Protein AF-A0A5P9HN12-F1 (afdb_monomer_lite)

Secondary structure (DSSP, 8-state):
-PPPPPPP-----S----S---SS-----SS--------------SS----SSS----S---------S-S---------

pLDDT: mean 85.8, std 11.89, range [50.72, 96.19]

Structure (mmCIF, N/CA/C/O backbone):
data_AF-A0A5P9HN12-F1
#
_entry.id   AF-A0A5P9HN12-F1
#
loop_
_atom_site.group_PDB
_atom_site.id
_atom_site.type_symbol
_atom_site.label_atom_id
_atom_site.label_alt_id
_atom_site.label_comp_id
_atom_site.label_asym_id
_atom_site.label_entity_id
_atom_site.label_seq_id
_atom_site.pdbx_PDB_ins_code
_atom_site.Cartn_x
_atom_site.Cartn_y
_atom_site.Cartn_z
_atom_site.occupancy
_atom_site.B_iso_or_equiv
_atom_site.auth_seq_id
_atom_site.auth_comp_id
_atom_site.auth_asym_id
_atom_site.auth_atom_id
_atom_site.pdbx_PDB_model_num
ATOM 1 N N . MET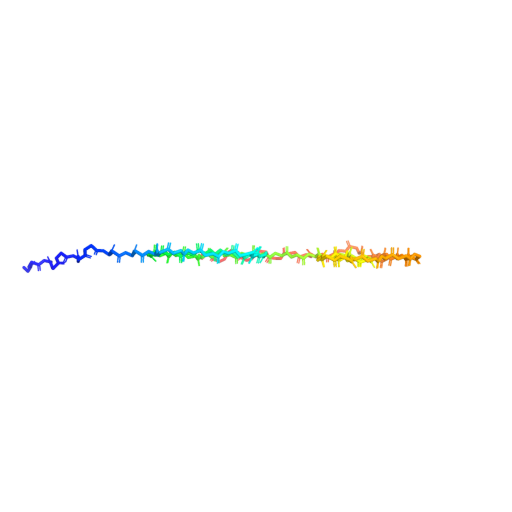 A 1 1 ? -14.341 6.318 49.668 1.00 50.72 1 MET A N 1
ATOM 2 C CA . MET A 1 1 ? -14.914 6.581 48.326 1.00 50.72 1 MET A CA 1
ATOM 3 C C . MET A 1 1 ? -14.811 5.297 47.510 1.00 50.72 1 MET A C 1
ATOM 5 O O . MET A 1 1 ? -13.704 4.803 47.342 1.00 50.72 1 MET A O 1
ATOM 9 N N . LYS A 1 2 ? -15.930 4.688 47.096 1.00 52.53 2 LYS A N 1
ATOM 10 C CA . LYS A 1 2 ? -15.915 3.446 46.302 1.00 52.53 2 LYS A CA 1
ATOM 11 C C . LYS A 1 2 ? -15.644 3.809 44.837 1.00 52.53 2 LYS A C 1
ATOM 13 O O . LYS A 1 2 ? -16.417 4.567 44.260 1.00 52.53 2 LYS A O 1
ATOM 18 N N . LYS A 1 3 ? -14.548 3.312 44.251 1.00 59.97 3 LYS A N 1
ATOM 19 C CA . LYS A 1 3 ? -14.297 3.432 42.806 1.00 59.97 3 LYS A CA 1
ATOM 20 C C . LYS A 1 3 ? -15.423 2.695 42.074 1.00 59.97 3 LYS A C 1
ATOM 22 O O . LYS A 1 3 ? -15.670 1.526 42.359 1.00 59.97 3 LYS A O 1
ATOM 27 N N . LYS A 1 4 ? -16.130 3.384 41.176 1.00 60.22 4 LYS A N 1
ATOM 28 C CA . LYS A 1 4 ? -17.109 2.768 40.272 1.00 60.22 4 LYS A CA 1
ATOM 29 C C . LYS A 1 4 ? -16.354 1.739 39.423 1.00 60.22 4 LYS A C 1
ATOM 31 O O . LYS A 1 4 ? -15.392 2.111 38.756 1.00 60.22 4 LYS A O 1
ATOM 36 N N . ALA A 1 5 ? -16.735 0.465 39.508 1.00 65.38 5 ALA A N 1
ATOM 37 C CA . ALA A 1 5 ? -16.186 -0.569 38.638 1.00 65.38 5 ALA A CA 1
ATOM 38 C C . ALA A 1 5 ? -16.511 -0.191 37.187 1.00 65.38 5 ALA A C 1
ATOM 40 O O . ALA A 1 5 ? -17.662 0.136 36.884 1.00 65.38 5 ALA A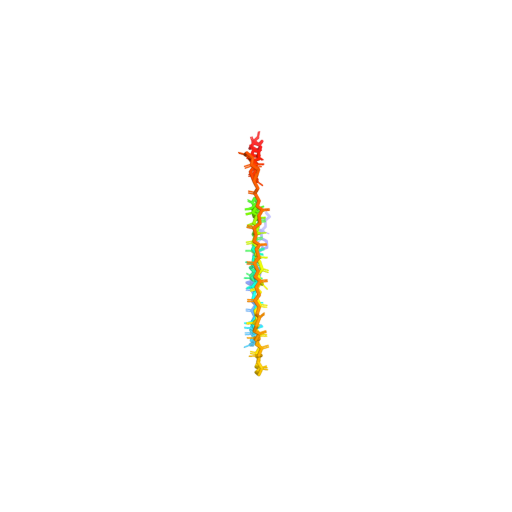 O 1
ATOM 41 N N . ALA A 1 6 ? -15.498 -0.161 36.323 1.00 66.81 6 ALA A N 1
ATOM 42 C CA . ALA A 1 6 ? -15.708 0.057 34.901 1.00 66.81 6 ALA A CA 1
ATOM 43 C C . ALA A 1 6 ? -16.599 -1.074 34.371 1.00 66.81 6 ALA A C 1
ATOM 45 O O . ALA A 1 6 ? -16.343 -2.248 34.643 1.00 66.81 6 ALA A O 1
ATOM 46 N N . SER A 1 7 ? -17.676 -0.720 33.672 1.00 67.44 7 SER A N 1
ATOM 47 C CA . SER A 1 7 ? -18.494 -1.692 32.950 1.00 67.44 7 SER A CA 1
ATOM 48 C C . SER A 1 7 ? -17.616 -2.429 31.933 1.00 67.44 7 SER A C 1
ATOM 50 O O . SER A 1 7 ? -16.809 -1.759 31.282 1.00 67.44 7 SER A O 1
ATOM 52 N N . PRO A 1 8 ? -17.750 -3.758 31.768 1.00 75.25 8 PRO A N 1
ATOM 53 C CA . PRO A 1 8 ? -16.979 -4.484 30.768 1.00 75.25 8 PRO A CA 1
ATOM 54 C C . PRO A 1 8 ? -17.274 -3.894 29.386 1.00 75.25 8 PRO A C 1
ATOM 56 O O . PRO A 1 8 ? -18.432 -3.773 28.984 1.00 75.25 8 PRO A O 1
ATOM 59 N N . ILE A 1 9 ? -16.225 -3.466 28.687 1.00 71.31 9 ILE A N 1
ATOM 60 C CA . ILE A 1 9 ? -16.330 -2.980 27.314 1.00 71.31 9 ILE A CA 1
ATOM 61 C C . ILE A 1 9 ? -16.668 -4.196 26.446 1.00 71.31 9 ILE A C 1
ATOM 63 O O . ILE A 1 9 ? -15.843 -5.088 26.270 1.00 71.31 9 ILE A O 1
ATOM 67 N N . HIS A 1 10 ? -17.899 -4.252 25.940 1.00 74.31 10 HIS A N 1
ATOM 68 C CA . HIS A 1 10 ? -18.356 -5.285 25.015 1.00 74.31 10 HIS A CA 1
ATOM 69 C C . HIS A 1 10 ? -18.401 -4.705 23.603 1.00 74.31 10 HIS A C 1
ATOM 71 O O . HIS A 1 10 ? -19.297 -3.929 23.276 1.00 74.31 10 HIS A O 1
ATOM 77 N N . ILE A 1 11 ? -17.437 -5.091 22.769 1.00 76.44 11 ILE A N 1
ATOM 78 C CA . ILE A 1 11 ? -17.434 -4.779 21.339 1.00 76.44 11 ILE A CA 1
ATOM 79 C C . ILE A 1 11 ? -17.762 -6.077 20.602 1.00 76.44 11 ILE A C 1
ATOM 81 O O . ILE A 1 11 ? -16.932 -6.980 20.538 1.00 76.44 11 ILE A O 1
ATOM 85 N N . LEU A 1 12 ? -18.987 -6.186 20.082 1.00 83.94 12 LEU A N 1
ATOM 86 C CA . LEU A 1 12 ? -19.380 -7.264 19.178 1.00 83.94 12 LEU A CA 1
ATOM 87 C C . LEU A 1 12 ? -19.380 -6.713 17.759 1.00 83.94 12 LEU A C 1
ATOM 89 O O . LEU A 1 12 ? -20.098 -5.762 17.456 1.00 83.94 12 LEU A O 1
ATOM 93 N N . LEU A 1 13 ? -18.566 -7.319 16.907 1.00 84.19 13 LEU A N 1
ATOM 94 C CA . LEU A 1 13 ? -18.520 -7.014 15.487 1.00 84.19 13 LEU A CA 1
ATOM 95 C C . LEU A 1 13 ? -19.037 -8.241 14.755 1.00 84.19 13 LEU A C 1
ATOM 97 O O . LEU A 1 13 ? -18.505 -9.331 14.942 1.00 84.19 13 LEU A O 1
ATOM 101 N N . ASP A 1 14 ? -20.072 -8.050 13.947 1.00 90.00 14 ASP A N 1
ATOM 102 C CA . ASP A 1 14 ? -20.618 -9.102 13.088 1.00 90.00 14 ASP A CA 1
ATOM 103 C C . ASP A 1 14 ? -19.603 -9.485 11.995 1.00 90.00 14 ASP A C 1
ATOM 105 O O . ASP A 1 14 ? -19.281 -10.654 11.795 1.00 90.00 14 ASP A O 1
ATOM 109 N N . LYS A 1 15 ? -18.987 -8.481 11.356 1.00 91.69 15 LYS A N 1
ATOM 110 C CA . LYS A 1 15 ? -17.892 -8.672 10.399 1.00 91.69 15 LYS A CA 1
ATOM 111 C C . LYS A 1 15 ? -16.991 -7.438 10.348 1.00 91.69 15 LYS A C 1
ATOM 113 O O . LYS A 1 15 ? -17.481 -6.313 10.302 1.00 91.69 15 LYS A O 1
ATOM 118 N N . ILE A 1 16 ? -15.677 -7.653 10.289 1.00 91.38 16 ILE A N 1
ATOM 119 C CA . ILE A 1 16 ? -14.730 -6.676 9.737 1.00 91.38 16 ILE A CA 1
ATOM 120 C C . ILE A 1 16 ? -14.218 -7.270 8.428 1.00 91.38 16 ILE A C 1
ATOM 122 O O . ILE A 1 16 ? -13.479 -8.252 8.441 1.00 91.38 16 ILE A O 1
ATOM 126 N N . GLU A 1 17 ? -14.633 -6.705 7.298 1.00 95.00 17 GLU A N 1
ATOM 127 C CA . GLU A 1 17 ? -14.145 -7.117 5.983 1.00 95.00 17 GLU A CA 1
ATOM 128 C C . GLU A 1 17 ? -13.147 -6.104 5.448 1.00 95.00 17 GLU A C 1
ATOM 130 O O . GLU A 1 17 ? -13.419 -4.906 5.391 1.00 95.00 17 GLU A O 1
ATOM 135 N N . VAL A 1 18 ? -11.978 -6.601 5.061 1.00 94.38 18 VAL A N 1
ATOM 136 C CA . VAL A 1 18 ? -10.843 -5.779 4.661 1.00 94.38 18 VAL A CA 1
ATOM 137 C C . VAL A 1 18 ? -10.316 -6.360 3.374 1.00 94.38 18 VAL A C 1
ATOM 139 O O . VAL A 1 18 ? -9.652 -7.391 3.373 1.00 94.38 18 VAL A O 1
ATOM 142 N N . MET A 1 19 ? -10.641 -5.709 2.268 1.00 93.88 19 MET A N 1
ATOM 143 C CA . MET A 1 19 ? -10.229 -6.192 0.955 1.00 93.88 19 MET A CA 1
ATOM 144 C C . MET A 1 19 ? -8.781 -5.819 0.650 1.00 93.88 19 MET A C 1
ATOM 146 O O . MET A 1 19 ? -8.076 -6.562 -0.024 1.00 93.88 19 MET A O 1
ATOM 150 N N . THR A 1 20 ? -8.311 -4.671 1.143 1.00 91.94 20 THR A N 1
ATOM 151 C CA . THR A 1 20 ? -6.919 -4.247 0.985 1.00 91.94 20 THR A CA 1
ATOM 152 C C . THR A 1 20 ? -6.535 -3.251 2.075 1.00 91.94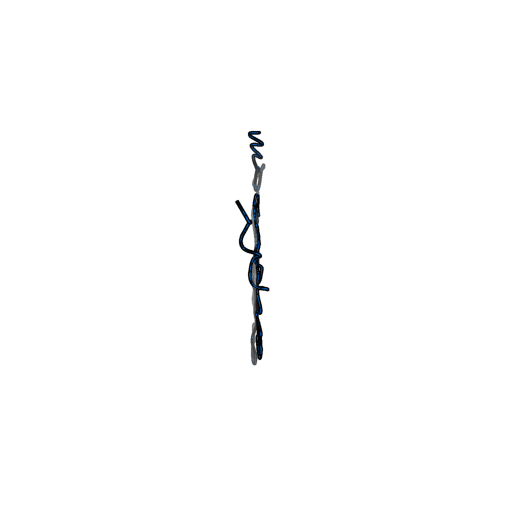 20 THR A C 1
ATOM 154 O O . THR A 1 20 ? -7.289 -2.333 2.386 1.00 91.94 20 THR A O 1
ATOM 157 N N . ILE A 1 21 ? -5.331 -3.414 2.616 1.00 93.94 21 ILE A N 1
ATOM 158 C CA . ILE A 1 21 ? -4.594 -2.398 3.369 1.00 93.94 21 ILE A CA 1
ATOM 159 C C . ILE A 1 21 ? -3.180 -2.356 2.798 1.00 93.94 21 ILE A C 1
ATOM 161 O O . ILE A 1 21 ? -2.645 -3.390 2.399 1.00 93.94 21 ILE A O 1
ATOM 165 N N . MET A 1 22 ? -2.579 -1.176 2.719 1.00 91.75 22 MET A N 1
ATOM 166 C CA . MET A 1 22 ? -1.223 -1.013 2.199 1.00 91.75 22 MET A CA 1
ATOM 167 C C . MET A 1 22 ? -0.498 0.067 2.980 1.00 91.75 22 MET A C 1
ATOM 169 O O . MET A 1 22 ? -1.124 1.043 3.377 1.00 91.75 22 MET A O 1
ATOM 173 N N . ASN A 1 23 ? 0.816 -0.123 3.118 1.00 92.19 23 ASN A N 1
ATOM 174 C CA . ASN A 1 23 ? 1.814 0.803 3.651 1.00 92.19 23 ASN A CA 1
ATOM 175 C C . ASN A 1 23 ? 1.419 1.537 4.939 1.00 92.19 23 ASN A C 1
ATOM 177 O O . ASN A 1 23 ? 0.607 2.455 4.922 1.00 92.19 23 ASN A O 1
ATOM 181 N N . ASN A 1 24 ? 2.104 1.230 6.048 1.00 92.75 24 ASN A N 1
ATOM 182 C CA . ASN A 1 24 ? 1.918 1.953 7.313 1.00 92.75 24 ASN A CA 1
ATOM 183 C C . ASN A 1 24 ? 0.434 2.011 7.728 1.00 92.75 24 ASN A C 1
ATOM 185 O O . ASN A 1 24 ? -0.111 3.074 8.026 1.00 92.75 24 ASN A O 1
ATOM 189 N N . SER A 1 25 ? -0.221 0.853 7.692 1.00 94.31 25 SER A N 1
ATOM 190 C CA . SER A 1 25 ? -1.659 0.693 7.895 1.00 94.31 25 SER A CA 1
ATOM 191 C C . SER A 1 25 ? -1.941 -0.338 8.982 1.00 94.31 25 SER A C 1
ATOM 193 O O . SER A 1 25 ? -1.190 -1.299 9.141 1.00 94.31 25 SER A O 1
ATOM 195 N N . GLY A 1 26 ? -3.062 -0.200 9.680 1.00 93.19 26 GLY A N 1
ATOM 196 C CA . GLY A 1 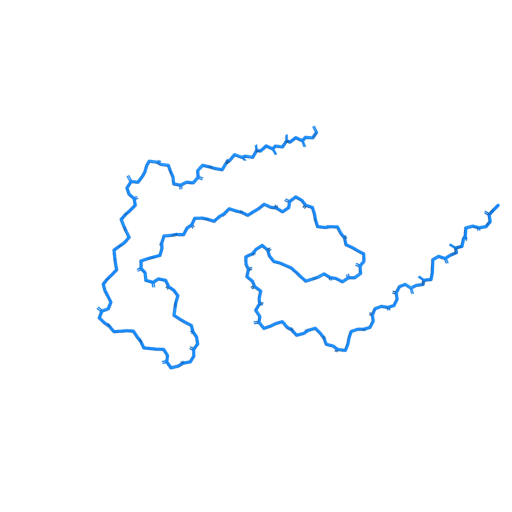26 ? -3.540 -1.208 10.617 1.00 93.19 26 GLY A CA 1
ATOM 197 C C . GLY A 1 26 ? -5.008 -0.993 10.954 1.00 93.19 26 GLY A C 1
ATOM 198 O O . GLY A 1 26 ? -5.560 0.077 10.700 1.00 93.19 26 GLY A O 1
ATOM 199 N N . ILE A 1 27 ? -5.635 -2.029 11.500 1.00 93.44 27 ILE A N 1
ATOM 200 C CA . ILE A 1 27 ? -7.044 -2.026 11.892 1.00 93.44 27 ILE A CA 1
ATOM 201 C C . ILE A 1 27 ? -7.092 -2.389 13.363 1.00 93.44 27 ILE A C 1
ATOM 203 O O . ILE A 1 27 ? -6.577 -3.430 13.767 1.00 93.44 27 ILE A O 1
ATOM 207 N N . PHE A 1 28 ? -7.674 -1.503 14.162 1.00 91.62 28 PHE A N 1
ATOM 208 C CA . PHE A 1 28 ? -7.589 -1.562 15.614 1.00 91.62 28 PHE A CA 1
ATOM 209 C C . PHE A 1 28 ? -8.974 -1.390 16.231 1.00 91.62 28 PHE A C 1
ATOM 211 O O . PHE A 1 28 ? -9.771 -0.577 15.767 1.00 91.62 28 PHE A O 1
ATOM 218 N N . THR A 1 29 ? -9.254 -2.167 17.275 1.00 88.69 29 THR A N 1
ATOM 219 C CA . THR A 1 29 ? -10.516 -2.154 18.026 1.00 88.69 29 THR A CA 1
ATOM 220 C C . THR A 1 29 ? -10.233 -2.305 19.520 1.00 88.69 29 THR A C 1
ATOM 222 O O . THR A 1 29 ? -9.229 -2.910 19.898 1.00 88.69 29 THR A O 1
ATOM 225 N N . GLY A 1 30 ? -11.083 -1.728 20.371 1.00 85.81 30 GLY A N 1
ATOM 226 C CA . GLY A 1 30 ? -10.852 -1.611 21.814 1.00 85.81 30 GLY A CA 1
ATOM 227 C C . GLY A 1 30 ? -9.935 -0.443 22.191 1.00 85.81 30 GLY A C 1
ATOM 228 O O . GLY A 1 30 ? -9.740 0.491 21.410 1.00 85.81 30 GLY A O 1
ATOM 229 N N . ASP A 1 31 ? -9.360 -0.502 23.388 1.00 87.12 31 ASP A N 1
ATOM 230 C CA . ASP A 1 31 ? -8.397 0.492 23.864 1.00 87.12 31 ASP A CA 1
ATOM 231 C C . ASP A 1 31 ? -7.036 0.261 23.204 1.00 87.12 31 ASP A C 1
ATOM 233 O O . ASP A 1 31 ? -6.417 -0.789 23.378 1.00 87.12 31 ASP A O 1
ATOM 237 N N . ASN A 1 32 ? -6.564 1.241 22.433 1.00 89.38 32 ASN A N 1
ATOM 238 C CA . ASN A 1 32 ? -5.313 1.130 21.693 1.00 89.38 32 ASN A CA 1
ATOM 239 C C . ASN A 1 32 ? -4.475 2.410 21.788 1.00 89.38 32 ASN A C 1
ATOM 241 O O . ASN A 1 32 ? -5.007 3.516 21.857 1.00 89.38 32 ASN A O 1
ATOM 245 N N . LEU A 1 33 ? -3.153 2.242 21.725 1.00 93.62 33 LEU A N 1
ATOM 246 C CA . LEU A 1 33 ? -2.181 3.317 21.552 1.00 93.62 33 LEU A CA 1
ATOM 247 C C . LEU A 1 33 ? -1.235 2.946 20.408 1.00 93.62 33 LEU A C 1
ATOM 249 O O . LEU A 1 33 ? -0.417 2.037 20.543 1.00 93.62 33 LEU A O 1
ATOM 253 N N . GLN A 1 34 ? -1.318 3.671 19.296 1.00 91.31 34 GLN A N 1
ATOM 254 C CA . GLN A 1 34 ? -0.390 3.567 18.173 1.00 91.31 34 GLN A CA 1
ATOM 255 C C . GLN A 1 34 ? 0.509 4.797 18.185 1.00 91.31 34 GLN A C 1
ATOM 257 O O . GLN A 1 34 ? 0.105 5.886 17.788 1.00 91.31 34 GLN A O 1
ATOM 262 N N . ALA A 1 35 ? 1.733 4.633 18.671 1.00 89.81 35 ALA A N 1
ATOM 263 C CA . ALA A 1 35 ? 2.701 5.716 18.749 1.00 89.81 35 ALA A CA 1
ATOM 264 C C . ALA A 1 35 ? 3.962 5.373 17.954 1.00 89.81 35 ALA A C 1
ATOM 266 O O . ALA A 1 35 ? 4.290 4.205 17.750 1.00 89.81 35 ALA A O 1
ATOM 267 N N . ASN A 1 36 ? 4.687 6.414 17.544 1.00 88.00 36 ASN A N 1
ATOM 268 C CA . ASN A 1 36 ? 6.015 6.324 16.930 1.00 88.00 36 ASN A CA 1
ATOM 269 C C . ASN A 1 36 ? 6.077 5.568 15.592 1.00 88.00 36 ASN A C 1
ATOM 271 O O . ASN A 1 36 ? 7.128 5.037 15.234 1.00 88.00 36 ASN A O 1
ATOM 275 N N . TRP A 1 37 ? 4.984 5.550 14.825 1.00 90.50 37 TRP A N 1
ATOM 276 C CA . TRP A 1 37 ? 5.005 5.015 13.464 1.00 90.50 37 TRP A CA 1
ATOM 277 C C . TRP A 1 37 ? 5.872 5.904 12.578 1.00 90.50 37 TRP A C 1
ATOM 279 O O . TRP A 1 37 ? 5.680 7.118 12.504 1.00 90.50 37 TRP A O 1
ATOM 289 N N . ARG A 1 38 ? 6.847 5.292 11.911 1.00 87.94 38 ARG A N 1
ATOM 290 C CA . ARG A 1 38 ? 7.706 5.947 10.929 1.00 87.94 38 ARG A CA 1
ATOM 291 C C . ARG A 1 38 ? 7.875 4.994 9.765 1.00 87.94 38 ARG A C 1
ATOM 293 O O . ARG A 1 38 ? 8.356 3.882 9.953 1.00 87.94 38 ARG A O 1
ATOM 300 N N . THR A 1 39 ? 7.503 5.451 8.580 1.00 90.56 39 THR A N 1
ATOM 301 C CA . THR A 1 39 ? 7.724 4.715 7.340 1.00 90.56 39 THR A CA 1
ATOM 302 C C . THR A 1 39 ? 8.389 5.655 6.355 1.00 90.56 39 THR A C 1
ATOM 304 O O . THR A 1 39 ? 7.974 6.800 6.202 1.00 90.56 39 THR A O 1
ATOM 307 N N . TYR A 1 40 ? 9.431 5.163 5.703 1.00 90.94 40 TYR A N 1
ATOM 308 C CA . TYR A 1 40 ? 10.119 5.848 4.624 1.00 90.94 40 TYR A CA 1
ATOM 309 C C . TYR A 1 40 ? 10.132 4.893 3.450 1.00 90.94 40 TYR A C 1
ATOM 311 O O . TYR A 1 40 ? 10.467 3.720 3.610 1.00 90.94 40 TYR A O 1
ATOM 319 N N . GLN A 1 41 ? 9.744 5.384 2.285 1.00 92.25 41 GLN A N 1
ATOM 320 C CA . GLN A 1 41 ? 9.734 4.586 1.079 1.00 92.25 41 GLN A CA 1
ATOM 321 C C . GLN A 1 41 ? 10.321 5.428 -0.035 1.00 92.25 41 GLN A C 1
ATOM 323 O O . GLN A 1 41 ? 9.831 6.519 -0.322 1.00 92.25 41 GLN A O 1
ATOM 328 N N . LYS A 1 42 ? 11.340 4.879 -0.683 1.00 91.19 42 LYS A N 1
ATOM 329 C CA . LYS A 1 42 ? 11.731 5.304 -2.012 1.00 91.19 42 LYS A CA 1
ATOM 330 C C . LYS A 1 42 ? 11.329 4.227 -2.999 1.00 91.19 42 LYS A C 1
ATOM 332 O O . LYS A 1 42 ? 11.367 3.036 -2.693 1.00 91.19 42 LYS A O 1
ATOM 337 N N . THR A 1 43 ? 10.874 4.642 -4.169 1.00 92.44 43 THR A N 1
ATOM 338 C CA . THR A 1 43 ? 10.409 3.727 -5.200 1.00 92.44 43 THR A CA 1
ATOM 339 C C . THR A 1 43 ? 10.828 4.251 -6.554 1.00 92.44 43 THR A C 1
ATOM 341 O O . THR A 1 43 ? 10.434 5.344 -6.944 1.00 92.44 43 THR A O 1
ATOM 344 N N . ASN A 1 44 ? 11.575 3.422 -7.274 1.00 89.31 44 ASN A N 1
ATOM 345 C CA . ASN A 1 44 ? 11.994 3.674 -8.638 1.00 89.31 44 ASN A CA 1
ATOM 346 C C . ASN A 1 44 ? 11.398 2.593 -9.530 1.00 89.31 44 ASN A C 1
ATOM 348 O O . ASN A 1 44 ? 11.985 1.529 -9.717 1.00 89.31 44 ASN A O 1
ATOM 352 N N . MET A 1 45 ? 10.195 2.829 -10.035 1.00 93.00 45 MET A N 1
ATOM 353 C CA . MET A 1 45 ? 9.516 1.866 -10.892 1.00 93.00 45 MET A CA 1
ATOM 354 C C . MET A 1 45 ? 9.492 2.387 -12.319 1.00 93.00 45 MET A C 1
ATOM 356 O O . MET A 1 45 ? 8.897 3.421 -12.592 1.00 93.00 45 MET A O 1
ATOM 360 N N . GLY A 1 46 ? 10.127 1.646 -13.227 1.00 92.31 46 GLY A N 1
ATOM 361 C CA . GLY A 1 46 ? 10.108 1.980 -14.651 1.00 92.31 46 GLY A CA 1
ATOM 362 C C . GLY A 1 46 ? 8.754 1.692 -15.284 1.00 92.31 46 GLY A C 1
ATOM 363 O O . GLY A 1 46 ? 8.303 2.450 -16.127 1.00 92.31 46 GLY A O 1
ATOM 364 N N . PHE A 1 47 ? 8.113 0.603 -14.861 1.00 94.56 47 PHE A N 1
ATOM 365 C CA . PHE A 1 47 ? 6.824 0.174 -15.398 1.00 94.56 47 PHE A CA 1
ATOM 366 C C . PHE A 1 47 ? 5.674 0.312 -14.394 1.00 94.56 47 PHE A C 1
ATOM 368 O O . PHE A 1 47 ? 4.553 0.642 -14.764 1.00 94.56 47 PHE A O 1
ATOM 375 N N . GLY A 1 48 ? 5.955 0.110 -13.107 1.00 93.25 48 GLY A N 1
ATOM 376 C CA . GLY A 1 48 ? 4.941 0.190 -12.061 1.00 93.25 48 GLY A CA 1
ATOM 377 C C . GLY A 1 48 ? 4.110 -1.083 -11.951 1.00 93.25 48 GLY A C 1
ATOM 378 O O . GLY A 1 48 ? 4.587 -2.184 -12.227 1.00 93.25 48 GLY A O 1
ATOM 379 N N . LEU A 1 49 ? 2.881 -0.921 -11.472 1.00 92.94 49 LEU A N 1
ATOM 380 C CA . LEU A 1 49 ? 1.988 -2.011 -11.110 1.00 92.94 49 LEU A CA 1
ATOM 381 C C . LEU A 1 49 ? 0.865 -2.155 -12.142 1.00 92.94 49 LEU A C 1
ATOM 383 O O . LEU A 1 49 ? 0.220 -1.172 -12.497 1.00 92.94 49 LEU A O 1
ATOM 387 N N . VAL A 1 50 ? 0.594 -3.395 -12.548 1.00 93.06 50 VAL A N 1
ATOM 388 C CA . VAL A 1 50 ? -0.562 -3.775 -13.367 1.00 93.06 50 VAL A CA 1
ATOM 389 C C . VAL A 1 50 ? -1.378 -4.786 -12.566 1.00 93.06 50 VAL A C 1
ATOM 391 O O . VAL A 1 50 ? -0.911 -5.894 -12.313 1.00 93.06 50 VAL A O 1
ATOM 394 N N . VAL A 1 51 ? -2.561 -4.389 -12.098 1.00 93.56 51 VAL A N 1
ATOM 395 C CA . VAL A 1 51 ? -3.404 -5.183 -11.185 1.00 93.56 51 VAL A CA 1
ATOM 396 C C . VAL A 1 51 ? -4.880 -5.050 -11.535 1.00 93.56 51 VAL A C 1
ATOM 398 O O . VAL A 1 51 ? -5.303 -4.029 -12.068 1.00 93.56 51 VAL A O 1
ATOM 401 N N . GLY A 1 52 ? -5.656 -6.098 -11.258 1.00 93.69 52 GLY A N 1
ATOM 402 C CA . GLY A 1 52 ? -7.039 -6.255 -11.719 1.00 93.69 52 GLY A CA 1
ATOM 403 C C . GLY A 1 52 ? -7.175 -7.371 -12.758 1.00 93.69 52 GLY A C 1
ATOM 404 O O . GLY A 1 52 ? -6.211 -8.085 -13.044 1.00 93.69 52 GLY A O 1
ATOM 405 N N . GLU A 1 53 ? -8.373 -7.533 -13.305 1.00 96.00 53 GLU A N 1
ATOM 406 C CA . GLU A 1 53 ? -8.678 -8.554 -14.311 1.00 96.00 53 GLU A CA 1
ATOM 407 C C . GLU A 1 53 ? -8.527 -7.997 -15.734 1.00 96.00 53 GLU A C 1
ATOM 409 O O . GLU A 1 53 ? -8.673 -6.797 -15.949 1.00 96.00 53 GLU A O 1
ATOM 414 N N . ASP A 1 54 ? -8.222 -8.875 -16.695 1.00 96.19 54 ASP A N 1
ATOM 415 C CA . ASP A 1 54 ? -8.047 -8.547 -18.123 1.00 96.19 54 ASP A CA 1
ATOM 416 C C . ASP A 1 54 ? -6.993 -7.462 -18.422 1.00 96.19 54 ASP A C 1
ATOM 418 O O . ASP A 1 54 ? -7.145 -6.592 -19.279 1.00 96.19 54 ASP A O 1
ATOM 422 N N . ASN A 1 55 ? -5.878 -7.522 -17.699 1.00 95.62 55 ASN A N 1
ATOM 423 C CA . ASN A 1 55 ? -4.767 -6.611 -17.906 1.00 95.62 55 ASN A CA 1
ATOM 424 C C . ASN A 1 55 ? -3.831 -7.087 -19.019 1.00 95.62 55 ASN A C 1
ATOM 426 O O . ASN A 1 55 ? -3.223 -8.154 -18.924 1.00 95.62 55 ASN A O 1
ATOM 430 N N . HIS A 1 56 ? -3.630 -6.231 -20.019 1.00 94.94 56 HIS A N 1
ATOM 431 C CA . HIS A 1 56 ? -2.707 -6.473 -21.124 1.00 94.94 56 HIS A CA 1
ATOM 432 C C . HIS A 1 56 ? -1.670 -5.368 -21.188 1.00 94.94 56 HIS A C 1
ATOM 434 O O . HIS A 1 56 ? -2.005 -4.185 -21.179 1.00 94.94 56 HIS A O 1
ATOM 440 N N . SER A 1 57 ? -0.405 -5.756 -21.308 1.00 94.56 57 SER A N 1
ATOM 441 C CA . SER A 1 57 ? 0.673 -4.811 -21.548 1.00 94.56 57 SER A CA 1
ATOM 442 C C . SER A 1 57 ? 1.648 -5.378 -22.561 1.00 94.56 57 SER A C 1
ATOM 444 O O . SER A 1 57 ? 2.268 -6.410 -22.322 1.00 94.56 57 SER A O 1
ATOM 446 N N . ASN A 1 58 ? 1.763 -4.701 -23.700 1.00 95.44 58 ASN A N 1
ATOM 447 C CA . ASN A 1 58 ? 2.548 -5.163 -24.834 1.00 95.44 58 ASN A CA 1
ATOM 448 C C . ASN A 1 58 ? 3.551 -4.088 -25.259 1.00 95.44 58 ASN A C 1
ATOM 450 O O . ASN A 1 58 ? 3.245 -2.896 -25.247 1.00 95.44 58 ASN A O 1
ATOM 454 N N . SER A 1 59 ? 4.741 -4.530 -25.672 1.00 95.88 59 SER A N 1
ATOM 455 C CA . SER A 1 59 ? 5.804 -3.682 -26.233 1.00 95.88 59 SER A CA 1
ATOM 456 C C . SER A 1 59 ? 6.321 -2.571 -25.306 1.00 95.88 59 SER A C 1
ATOM 458 O O . SER A 1 59 ? 6.773 -1.529 -25.778 1.00 95.88 59 SER A O 1
ATOM 460 N N . ASN A 1 60 ? 6.299 -2.783 -23.989 1.00 94.31 60 ASN A N 1
ATOM 461 C CA . ASN A 1 60 ? 6.822 -1.803 -23.039 1.00 94.31 60 ASN A CA 1
ATOM 462 C C . ASN A 1 60 ? 8.349 -1.852 -22.983 1.00 94.31 60 ASN A C 1
ATOM 464 O O . ASN A 1 60 ? 8.944 -2.901 -22.741 1.00 94.31 60 ASN A O 1
ATOM 468 N N . VAL A 1 61 ? 8.976 -0.690 -23.129 1.00 96.06 61 VAL A N 1
ATOM 469 C CA . VAL A 1 61 ? 10.392 -0.479 -22.832 1.00 96.06 61 VAL A CA 1
ATOM 470 C C . VAL A 1 61 ? 10.458 0.573 -21.742 1.00 96.06 61 VAL A C 1
ATOM 472 O O . VAL A 1 61 ? 9.971 1.684 -21.929 1.00 96.06 61 VAL A O 1
ATOM 475 N N . ASN A 1 62 ? 11.046 0.217 -20.603 1.00 94.94 62 ASN A N 1
ATOM 476 C CA . ASN A 1 62 ? 11.126 1.098 -19.447 1.00 94.94 62 ASN A CA 1
ATOM 477 C C . ASN A 1 62 ? 12.580 1.224 -19.009 1.00 94.94 62 ASN A C 1
ATOM 479 O O . ASN A 1 62 ? 13.272 0.218 -18.856 1.00 94.94 62 ASN A O 1
ATOM 483 N N . ILE A 1 63 ? 13.030 2.454 -18.786 1.00 94.88 63 ILE A N 1
ATOM 484 C CA . ILE A 1 63 ? 14.365 2.748 -18.271 1.00 94.88 63 ILE A CA 1
ATOM 485 C C . ILE A 1 63 ? 14.179 3.567 -17.004 1.00 94.88 63 ILE A C 1
ATOM 487 O O . ILE A 1 63 ? 13.594 4.646 -17.032 1.00 94.88 63 ILE A O 1
ATOM 491 N N . VAL A 1 64 ? 14.695 3.044 -15.898 1.00 93.69 64 VAL A N 1
ATOM 492 C CA . VAL A 1 64 ? 14.890 3.816 -14.676 1.00 93.69 64 VAL A CA 1
ATOM 493 C C . VAL A 1 64 ? 16.352 4.212 -14.653 1.00 93.69 64 VAL A C 1
ATOM 495 O O . VAL A 1 64 ? 17.223 3.352 -14.547 1.00 93.69 64 VAL A O 1
ATOM 498 N N . HIS A 1 65 ? 16.619 5.504 -14.770 1.00 93.19 65 HIS A N 1
ATOM 499 C CA . HIS A 1 65 ? 17.962 6.045 -14.654 1.00 93.19 65 HIS A CA 1
ATOM 500 C C . HIS A 1 65 ? 17.992 7.005 -13.473 1.00 93.19 65 HIS A C 1
ATOM 502 O O . HIS A 1 65 ? 17.448 8.104 -13.559 1.00 93.19 65 HIS A O 1
ATOM 508 N N . ASP A 1 66 ? 18.610 6.560 -12.383 1.00 89.00 66 ASP A N 1
ATOM 509 C CA . ASP A 1 66 ? 18.719 7.313 -11.137 1.00 89.00 66 ASP A CA 1
ATOM 510 C C . ASP A 1 66 ? 20.186 7.350 -10.681 1.00 89.00 66 ASP A C 1
ATOM 512 O O . ASP A 1 66 ? 20.620 6.496 -9.908 1.00 89.00 66 ASP A O 1
ATOM 516 N N . PRO A 1 67 ? 21.013 8.234 -11.272 1.00 85.88 67 PRO A N 1
ATOM 517 C CA . PRO A 1 67 ? 22.450 8.284 -11.025 1.00 85.88 67 PRO A CA 1
ATOM 518 C C . PRO A 1 67 ? 22.777 9.242 -9.873 1.00 85.88 67 PRO A C 1
ATOM 520 O O . PRO A 1 67 ? 23.635 10.119 -10.013 1.00 85.88 67 PRO A O 1
ATOM 523 N N . ASP A 1 68 ? 22.057 9.141 -8.760 1.00 87.62 68 ASP A N 1
ATOM 524 C CA . ASP A 1 68 ? 22.341 9.954 -7.589 1.00 87.62 68 ASP A CA 1
ATOM 525 C C . ASP A 1 68 ? 23.385 9.299 -6.663 1.00 87.62 68 ASP A C 1
ATOM 527 O O . ASP A 1 68 ? 23.685 8.107 -6.726 1.00 87.62 68 ASP A O 1
ATOM 531 N N . VAL A 1 69 ? 24.046 10.129 -5.846 1.00 83.75 69 VAL A N 1
ATOM 532 C CA . VAL A 1 69 ? 25.048 9.666 -4.865 1.00 83.75 69 VAL A CA 1
ATOM 533 C C . VAL A 1 69 ? 24.369 9.241 -3.558 1.00 83.75 69 VAL A C 1
ATOM 535 O O . VAL A 1 69 ? 24.918 8.432 -2.813 1.00 83.75 69 VAL A O 1
ATOM 538 N N . MET A 1 70 ? 23.191 9.802 -3.260 1.00 85.81 70 MET A N 1
ATOM 539 C CA . MET A 1 70 ? 22.431 9.563 -2.033 1.00 85.81 70 MET A CA 1
ATOM 540 C C . MET A 1 70 ? 20.924 9.643 -2.301 1.00 85.81 70 MET A C 1
ATOM 542 O O . MET A 1 70 ? 20.385 10.732 -2.480 1.00 85.81 70 MET A O 1
ATOM 546 N N . ASP A 1 71 ? 20.273 8.486 -2.200 1.00 80.69 71 ASP A N 1
ATOM 547 C CA . ASP A 1 71 ? 18.932 8.230 -2.735 1.00 80.69 71 ASP A CA 1
ATOM 548 C C . ASP A 1 71 ? 17.781 8.632 -1.790 1.00 80.69 71 ASP A C 1
ATOM 550 O O . ASP A 1 71 ? 16.724 9.123 -2.184 1.00 80.69 71 ASP A O 1
ATOM 554 N N . MET A 1 72 ? 17.976 8.428 -0.483 1.00 88.62 72 MET A N 1
ATOM 555 C CA . MET A 1 72 ? 16.991 8.765 0.552 1.00 88.62 72 MET A CA 1
ATOM 556 C C . MET A 1 72 ? 17.656 8.810 1.940 1.00 88.62 72 MET A C 1
ATOM 558 O O . MET A 1 72 ? 17.531 7.861 2.721 1.00 88.62 72 MET A O 1
ATOM 562 N N . PRO A 1 73 ? 18.393 9.878 2.297 1.00 88.69 73 PR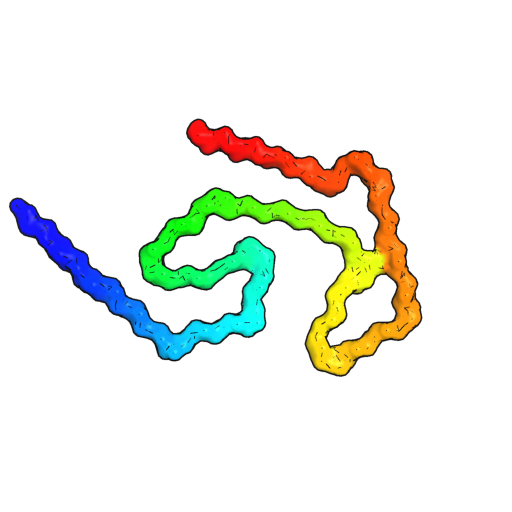O A N 1
ATOM 563 C CA . PRO A 1 73 ? 18.935 10.002 3.644 1.00 88.69 73 PRO A CA 1
ATOM 564 C C . PRO A 1 73 ? 17.795 10.201 4.655 1.00 88.69 73 PRO A C 1
ATOM 566 O O . PRO A 1 73 ? 17.093 11.210 4.646 1.00 88.69 73 PRO A O 1
ATOM 569 N N . ILE A 1 74 ? 17.621 9.241 5.563 1.00 87.88 74 ILE 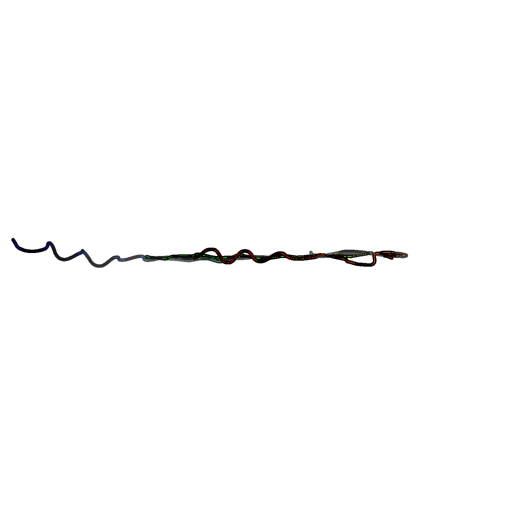A N 1
ATOM 570 C CA . ILE A 1 74 ? 16.628 9.315 6.637 1.00 87.88 74 ILE A CA 1
ATOM 571 C C . ILE A 1 74 ? 17.302 9.842 7.902 1.00 87.88 74 ILE A C 1
ATOM 573 O O . ILE A 1 74 ? 18.228 9.228 8.431 1.00 87.88 74 ILE A O 1
ATOM 577 N N . ARG A 1 75 ? 16.797 10.952 8.445 1.00 79.56 75 ARG A N 1
ATOM 578 C CA . ARG A 1 75 ? 17.229 11.469 9.747 1.00 79.56 75 ARG A CA 1
ATOM 579 C C . ARG A 1 75 ? 16.267 11.006 10.836 1.00 79.56 75 ARG A C 1
ATOM 581 O O . ARG A 1 75 ? 15.134 11.469 10.905 1.00 79.56 75 ARG A O 1
ATOM 588 N N . SER A 1 76 ? 16.731 10.140 11.733 1.00 68.75 76 SER A N 1
ATOM 589 C CA . SER A 1 76 ? 15.996 9.841 12.964 1.00 68.75 76 SER A CA 1
ATOM 590 C C . SER A 1 76 ? 16.347 10.878 14.029 1.00 68.75 76 SER A C 1
ATOM 592 O O . SER A 1 76 ? 17.479 10.921 14.503 1.00 68.75 76 SER A O 1
ATOM 594 N N . THR A 1 77 ? 15.392 11.719 14.424 1.00 66.19 77 THR A N 1
ATOM 595 C CA . THR A 1 77 ? 15.470 12.422 15.709 1.00 66.19 77 THR A CA 1
ATOM 596 C C . THR A 1 77 ? 14.739 11.573 16.747 1.00 66.19 77 THR A C 1
ATOM 598 O O . THR A 1 77 ? 13.519 11.402 16.708 1.00 66.19 77 THR A O 1
ATOM 601 N N . SER A 1 78 ? 15.487 10.959 17.659 1.00 60.66 78 SER A N 1
ATOM 602 C CA . SER A 1 78 ? 14.938 10.484 18.927 1.00 60.66 78 SER A CA 1
ATOM 603 C C . SER A 1 78 ? 15.074 11.626 19.930 1.00 60.66 78 SER A C 1
ATOM 605 O O . SER A 1 78 ? 16.149 11.825 20.490 1.00 60.66 78 SER A O 1
ATOM 607 N N . SER A 1 79 ? 14.024 12.423 20.110 1.00 59.22 79 SER A N 1
ATOM 608 C CA . SER A 1 79 ? 13.889 13.238 21.317 1.00 59.22 79 SER A CA 1
ATOM 609 C C . SER A 1 79 ? 13.136 12.398 22.344 1.00 59.22 79 SER A C 1
ATOM 611 O O . SER A 1 79 ? 11.942 12.157 22.161 1.00 59.22 79 SER A O 1
ATOM 613 N N . ASN A 1 80 ? 13.857 11.923 23.360 1.00 51.16 80 ASN A N 1
ATOM 614 C CA . ASN A 1 80 ? 13.262 11.628 24.662 1.00 51.16 80 ASN A CA 1
ATOM 615 C C . ASN A 1 80 ? 13.198 12.929 25.457 1.00 51.16 80 ASN A C 1
ATOM 617 O O . ASN A 1 80 ? 14.191 13.690 25.373 1.00 51.16 80 ASN A O 1
#

Radius of gyration: 23.02 Å; chains: 1; bounding box: 46×22×75 Å

Sequence (80 aa):
MKKKAASPIHILLDKIEVMTIMNNSGIFTGDNLQANWRTYQKTNMGFGLVVGEDNHSNSNVNIVHDPDVMDMPIRSTSSN

Foldseek 3Di:
DDDDPDDPDDDDDPDDDDPDDDDQDDDDDDDDDDPDDDDDDDDQDQPDDDDDPPDDDPDDDGDRDDPDPDRDDDDDDDDD